Protein AF-A0A3A9GNP4-F1 (afdb_monomer_lite)

Foldseek 3Di:
DPPPFAEAAPPPDPVCCVRGPYYFHHVVVVGVVVVCCVPPND

Structure (mmCIF, N/CA/C/O backbone):
data_AF-A0A3A9GNP4-F1
#
_entry.id   AF-A0A3A9GNP4-F1
#
loop_
_atom_site.group_PDB
_atom_site.id
_atom_site.type_symbol
_atom_site.label_atom_id
_atom_site.label_alt_id
_atom_site.la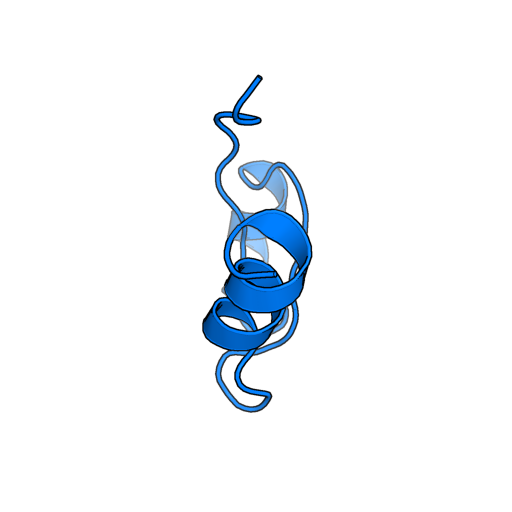bel_comp_id
_atom_site.label_asym_id
_atom_site.label_entity_id
_atom_site.label_seq_id
_atom_site.pdbx_PDB_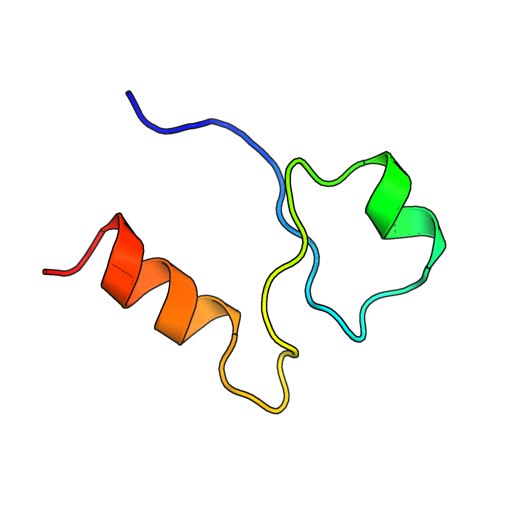ins_code
_atom_site.Cartn_x
_atom_site.Cartn_y
_atom_site.Cartn_z
_atom_site.occupancy
_atom_site.B_iso_or_equiv
_atom_site.auth_seq_id
_atom_site.auth_comp_id
_atom_site.auth_asym_id
_atom_site.auth_atom_id
_atom_site.pdbx_PDB_model_num
ATOM 1 N N . MET A 1 1 ? -3.307 13.682 14.192 1.00 43.91 1 MET A N 1
ATOM 2 C CA . MET A 1 1 ? -3.171 14.276 12.846 1.00 43.91 1 MET A CA 1
ATOM 3 C C . MET A 1 1 ? -3.283 13.149 11.844 1.00 43.91 1 MET A C 1
ATOM 5 O O . MET A 1 1 ? -2.575 12.166 12.008 1.00 43.91 1 MET A O 1
ATOM 9 N N . LEU A 1 2 ? -4.192 13.261 10.875 1.00 52.62 2 LEU A N 1
ATOM 10 C CA . LEU A 1 2 ? -4.225 12.364 9.722 1.00 52.62 2 LEU A CA 1
ATOM 11 C C . LEU A 1 2 ? -2.931 12.586 8.941 1.00 52.62 2 LEU A C 1
ATOM 13 O O . LEU A 1 2 ? -2.665 13.718 8.538 1.00 52.62 2 LEU A O 1
ATOM 17 N N . ASN A 1 3 ? -2.107 11.553 8.787 1.00 58.78 3 ASN A N 1
ATOM 18 C CA . ASN A 1 3 ? -0.930 11.641 7.934 1.00 58.78 3 ASN A CA 1
ATOM 19 C C . ASN A 1 3 ? -1.458 11.727 6.492 1.00 58.78 3 ASN A C 1
ATOM 21 O O . ASN A 1 3 ? -1.959 10.735 5.968 1.00 58.78 3 ASN A O 1
ATOM 25 N N . GLN A 1 4 ? -1.471 12.923 5.893 1.00 64.94 4 GLN A N 1
ATOM 26 C CA . GLN A 1 4 ? -1.968 13.151 4.528 1.00 64.94 4 GLN A CA 1
ATOM 27 C C . GLN A 1 4 ? -0.947 12.649 3.494 1.00 64.94 4 GLN A C 1
ATOM 29 O O . GLN A 1 4 ? -0.395 13.421 2.716 1.00 64.94 4 GLN A O 1
ATOM 34 N N . GLY A 1 5 ? -0.655 11.352 3.537 1.00 78.62 5 GLY A N 1
ATOM 35 C CA . GLY A 1 5 ? 0.244 10.668 2.618 1.00 78.62 5 GLY A CA 1
ATOM 36 C C . GLY A 1 5 ? -0.525 9.768 1.658 1.00 78.62 5 GLY A C 1
ATOM 37 O O . GLY A 1 5 ? -1.529 9.165 2.036 1.00 78.62 5 GLY A O 1
ATOM 38 N N . GLY A 1 6 ? -0.057 9.669 0.414 1.00 90.88 6 GLY A N 1
ATOM 39 C CA . GLY A 1 6 ? -0.486 8.609 -0.497 1.00 90.88 6 GLY A CA 1
ATOM 40 C C . GLY A 1 6 ? 0.187 7.290 -0.116 1.00 90.88 6 GLY A C 1
ATOM 41 O O . GLY A 1 6 ? 1.357 7.290 0.257 1.00 90.88 6 GLY A O 1
ATOM 42 N N . TYR A 1 7 ? -0.526 6.172 -0.212 1.00 94.62 7 TYR A N 1
ATOM 43 C CA . TYR A 1 7 ? 0.011 4.836 0.060 1.00 94.62 7 TYR A CA 1
ATOM 44 C C . TYR A 1 7 ? -0.090 3.995 -1.208 1.00 94.62 7 TYR A C 1
ATOM 46 O O . TYR A 1 7 ? -1.126 4.018 -1.873 1.00 94.62 7 TYR A O 1
ATOM 54 N N . ALA A 1 8 ? 0.969 3.259 -1.539 1.00 97.00 8 ALA A N 1
ATOM 55 C CA . ALA A 1 8 ? 0.959 2.315 -2.652 1.00 97.00 8 ALA A CA 1
ATOM 56 C C . ALA A 1 8 ? 0.822 0.887 -2.117 1.0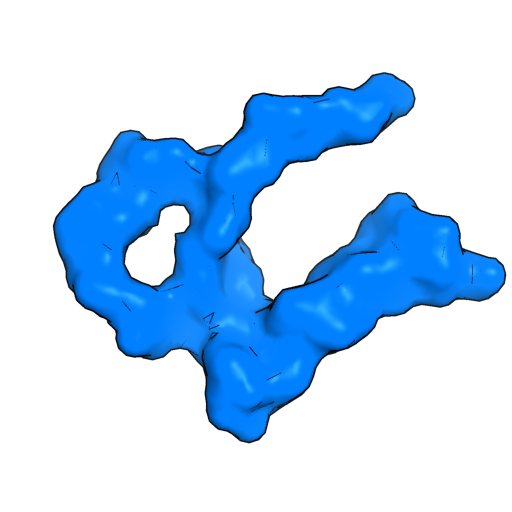0 97.00 8 ALA A C 1
ATOM 58 O O . ALA A 1 8 ? 1.417 0.542 -1.100 1.00 97.00 8 ALA A O 1
ATOM 59 N N . VAL A 1 9 ? 0.027 0.058 -2.791 1.00 97.06 9 VAL A N 1
ATOM 60 C CA . VAL A 1 9 ? -0.033 -1.383 -2.504 1.00 97.06 9 VAL A CA 1
ATOM 61 C C . VAL A 1 9 ? 1.240 -2.064 -3.014 1.00 97.06 9 VAL A C 1
ATOM 63 O O . VAL A 1 9 ? 1.821 -1.617 -3.998 1.00 97.06 9 VAL A O 1
ATOM 66 N N . SER A 1 10 ? 1.682 -3.140 -2.366 1.00 97.50 10 SER A N 1
ATOM 67 C CA . SER A 1 10 ? 2.973 -3.792 -2.654 1.00 97.50 10 SER A CA 1
ATOM 68 C C . SER A 1 10 ? 3.091 -4.399 -4.053 1.00 97.50 10 SER A C 1
ATOM 70 O O . SER A 1 10 ? 4.195 -4.660 -4.515 1.00 97.50 10 SER A O 1
ATOM 72 N N . ASN A 1 11 ? 1.970 -4.617 -4.737 1.00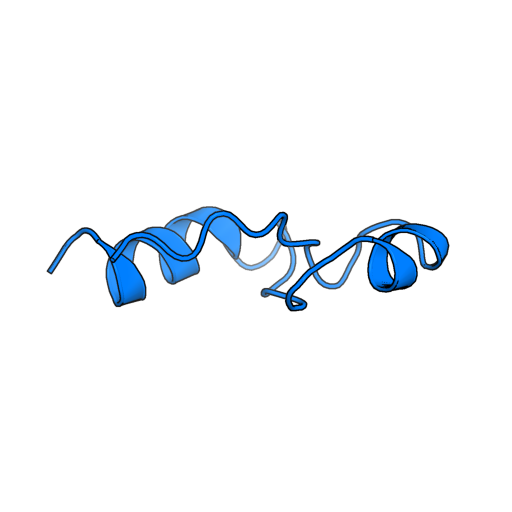 97.38 11 ASN A N 1
ATOM 73 C CA . ASN A 1 11 ? 1.920 -5.067 -6.127 1.00 97.38 11 ASN A CA 1
ATOM 74 C C . ASN A 1 11 ? 1.560 -3.943 -7.115 1.00 97.38 11 ASN A C 1
ATOM 76 O O . ASN A 1 11 ? 1.189 -4.216 -8.257 1.00 97.38 11 ASN A O 1
ATOM 80 N N . ALA A 1 12 ? 1.626 -2.684 -6.679 1.00 97.00 12 ALA A N 1
ATOM 81 C CA . ALA A 1 12 ? 1.505 -1.533 -7.559 1.00 97.00 12 ALA A CA 1
ATOM 82 C C . ALA A 1 12 ? 2.711 -1.441 -8.510 1.00 97.00 12 ALA A C 1
ATOM 84 O O . ALA A 1 12 ? 3.740 -2.084 -8.316 1.00 97.00 12 ALA A O 1
ATOM 85 N N . HIS A 1 13 ? 2.583 -0.612 -9.546 1.00 97.50 13 HIS A N 1
ATOM 86 C CA . HIS A 1 13 ? 3.693 -0.332 -10.454 1.00 97.50 13 HIS A CA 1
ATOM 87 C C . HIS A 1 13 ? 4.886 0.257 -9.680 1.00 97.50 13 HIS A C 1
ATOM 89 O O . HIS A 1 13 ? 4.695 1.190 -8.903 1.00 97.50 13 HIS A O 1
ATOM 95 N N . GLU A 1 14 ? 6.101 -0.238 -9.929 1.00 94.56 14 GLU A N 1
ATOM 96 C CA . GLU A 1 14 ? 7.320 0.094 -9.163 1.00 94.56 14 GLU A CA 1
ATOM 97 C C . GLU A 1 14 ? 7.601 1.604 -9.063 1.00 94.56 14 GLU A C 1
ATOM 99 O O . GLU A 1 14 ? 8.020 2.119 -8.029 1.00 94.56 14 GLU A O 1
ATOM 104 N N . ASP A 1 15 ? 7.282 2.362 -10.112 1.00 96.25 15 ASP A N 1
ATOM 105 C CA . ASP A 1 15 ? 7.437 3.819 -10.102 1.00 96.25 15 ASP A CA 1
ATOM 106 C C . ASP A 1 15 ? 6.567 4.544 -9.063 1.00 96.25 15 ASP A C 1
ATOM 108 O O . ASP A 1 15 ? 6.888 5.672 -8.683 1.00 96.25 15 ASP A O 1
ATOM 112 N N . LEU A 1 16 ? 5.491 3.920 -8.574 1.00 93.38 16 LEU A N 1
ATOM 113 C CA . LEU A 1 16 ? 4.605 4.511 -7.572 1.00 93.38 16 LEU A CA 1
ATOM 114 C C . LEU A 1 16 ? 5.238 4.570 -6.178 1.00 93.38 16 LEU A C 1
ATOM 116 O O . LEU A 1 16 ? 4.845 5.426 -5.385 1.00 93.38 16 LEU A O 1
ATOM 120 N N . GLU A 1 17 ? 6.257 3.752 -5.894 1.00 91.50 17 GLU A N 1
ATOM 121 C CA . GLU A 1 17 ? 6.970 3.780 -4.609 1.00 91.50 17 GLU A CA 1
ATOM 122 C C . GLU A 1 17 ? 7.597 5.152 -4.330 1.00 91.50 17 GLU A C 1
ATOM 124 O O . GLU A 1 17 ? 7.604 5.620 -3.195 1.00 91.50 17 GLU A O 1
ATOM 129 N N . LYS A 1 18 ? 8.047 5.848 -5.383 1.00 94.25 18 LYS A N 1
ATOM 130 C CA . LYS A 1 18 ? 8.683 7.175 -5.299 1.00 94.25 18 LYS A CA 1
ATOM 131 C C . LYS A 1 18 ? 7.723 8.275 -4.838 1.00 94.25 18 LYS A C 1
ATOM 133 O O . LYS A 1 18 ? 8.170 9.317 -4.363 1.00 94.25 18 LYS A O 1
ATOM 138 N N . TYR A 1 19 ? 6.421 8.062 -5.014 1.00 92.69 19 TYR A N 1
ATOM 139 C CA . TYR A 1 19 ? 5.373 9.026 -4.677 1.00 92.69 19 TYR A CA 1
ATOM 140 C C . TYR A 1 19 ? 4.620 8.653 -3.394 1.00 92.69 19 TYR A C 1
ATOM 142 O O . TYR A 1 19 ? 3.896 9.485 -2.843 1.00 92.69 19 TYR A O 1
ATOM 150 N N . ALA A 1 20 ? 4.771 7.415 -2.918 1.00 94.25 20 ALA A N 1
ATOM 151 C CA . ALA A 1 20 ? 4.075 6.911 -1.748 1.00 94.25 20 ALA A CA 1
ATOM 152 C C . ALA A 1 20 ? 4.817 7.268 -0.453 1.00 94.25 20 ALA A C 1
ATOM 154 O O . ALA A 1 20 ? 6.035 7.172 -0.346 1.00 94.25 20 ALA A O 1
ATOM 155 N N . SER A 1 21 ? 4.064 7.642 0.576 1.00 93.81 21 SER A N 1
ATOM 156 C CA . SER A 1 21 ? 4.582 7.842 1.932 1.00 93.81 21 SER A CA 1
ATOM 157 C C . SER A 1 21 ? 4.936 6.524 2.622 1.00 93.81 21 SER A C 1
ATOM 159 O O . SER A 1 21 ? 5.781 6.511 3.512 1.00 93.81 21 SER A O 1
ATOM 161 N N . ALA A 1 22 ? 4.282 5.428 2.234 1.00 93.50 22 ALA A N 1
ATOM 162 C CA . ALA A 1 22 ? 4.637 4.070 2.622 1.00 93.50 22 ALA A CA 1
ATOM 163 C C . ALA A 1 22 ? 4.008 3.056 1.658 1.00 93.50 22 ALA A C 1
ATOM 165 O O . ALA A 1 22 ? 3.015 3.349 0.981 1.00 93.50 22 ALA A O 1
ATOM 166 N N . ILE A 1 23 ? 4.572 1.850 1.656 1.00 95.69 23 ILE A N 1
ATOM 167 C CA . ILE A 1 23 ? 4.010 0.691 0.966 1.00 95.69 23 ILE A CA 1
ATOM 168 C C . ILE A 1 23 ? 3.136 -0.091 1.944 1.00 95.69 23 ILE A C 1
ATOM 170 O O . ILE A 1 23 ? 3.545 -0.365 3.073 1.00 95.69 23 ILE A O 1
ATOM 174 N N . ILE A 1 24 ? 1.926 -0.429 1.513 1.00 96.38 24 ILE A N 1
ATOM 175 C CA . ILE A 1 24 ? 0.987 -1.291 2.235 1.00 96.38 24 ILE A CA 1
ATOM 176 C C . ILE A 1 24 ? 0.874 -2.640 1.520 1.00 96.38 24 ILE A C 1
ATOM 178 O O . ILE A 1 24 ? 1.395 -2.813 0.421 1.00 96.38 24 ILE A O 1
ATOM 182 N N . LEU A 1 25 ? 0.198 -3.607 2.141 1.00 97.88 25 LEU A N 1
ATOM 183 C CA . LEU A 1 25 ? -0.004 -4.931 1.545 1.00 97.88 25 LEU A CA 1
ATOM 184 C C . LEU A 1 25 ? -0.708 -4.850 0.181 1.00 97.88 25 LEU A C 1
ATOM 186 O O . LEU A 1 25 ? -1.361 -3.855 -0.150 1.00 97.88 25 LEU A O 1
ATOM 190 N N . SER A 1 26 ? -0.587 -5.924 -0.595 1.00 98.00 26 SER A N 1
ATOM 191 C CA . SER A 1 26 ? -1.201 -6.027 -1.916 1.00 98.00 26 SER A CA 1
ATOM 192 C C . SER A 1 26 ? -2.726 -5.912 -1.829 1.00 98.00 26 SER A C 1
ATOM 194 O O . SER A 1 26 ? -3.342 -6.236 -0.807 1.00 98.00 26 SER A O 1
ATOM 196 N N . ASN A 1 27 ? -3.368 -5.503 -2.927 1.00 96.25 27 ASN A N 1
ATOM 197 C CA . ASN A 1 27 ? -4.820 -5.644 -3.041 1.00 96.25 27 ASN A CA 1
ATOM 198 C C . 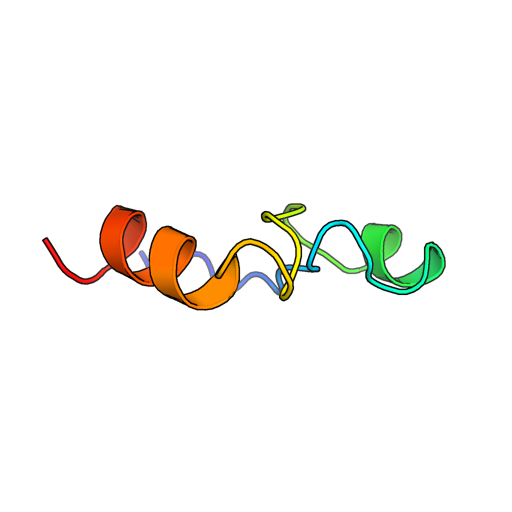ASN A 1 27 ? -5.278 -7.113 -2.945 1.00 96.25 27 ASN A C 1
ATOM 200 O O . ASN A 1 27 ? -6.395 -7.344 -2.496 1.00 96.25 27 ASN A O 1
ATOM 204 N N . ASP A 1 28 ? -4.432 -8.083 -3.305 1.00 98.06 28 ASP A N 1
ATOM 205 C CA . ASP A 1 28 ? -4.732 -9.517 -3.181 1.00 98.06 28 ASP A CA 1
ATOM 206 C C . ASP A 1 28 ? -4.715 -9.984 -1.711 1.00 98.06 28 ASP A C 1
ATOM 208 O O . ASP A 1 28 ? -5.219 -11.054 -1.379 1.00 98.06 28 ASP A O 1
ATOM 212 N N . GLU A 1 29 ? -4.168 -9.160 -0.812 1.00 96.94 29 GLU A N 1
ATOM 213 C CA . GLU A 1 29 ? -4.061 -9.408 0.629 1.00 96.94 29 GLU A CA 1
ATOM 214 C C . GLU A 1 29 ? -4.988 -8.501 1.460 1.00 96.94 29 GLU A C 1
ATOM 216 O O . GLU A 1 29 ? -4.790 -8.334 2.668 1.00 96.94 29 GLU A O 1
ATOM 221 N N . ASP A 1 30 ? -5.994 -7.889 0.829 1.00 97.50 30 ASP A N 1
ATOM 222 C CA . ASP A 1 30 ? -6.888 -6.892 1.435 1.00 97.50 30 ASP A CA 1
ATOM 223 C C . ASP A 1 30 ? -6.148 -5.674 2.023 1.00 97.50 30 ASP A C 1
ATOM 225 O O . ASP A 1 30 ? -6.588 -5.082 3.017 1.00 97.50 30 ASP A O 1
ATOM 229 N N . GLY A 1 31 ? -5.009 -5.283 1.440 1.00 96.12 31 GLY A N 1
ATOM 230 C CA . GLY A 1 31 ? -4.087 -4.336 2.068 1.00 96.12 31 GLY A CA 1
ATOM 231 C C . GLY A 1 31 ? -4.696 -2.991 2.452 1.00 96.12 31 GLY A C 1
ATOM 232 O O . GLY A 1 31 ? -4.430 -2.489 3.543 1.00 96.12 31 GLY A O 1
ATOM 233 N N . VAL A 1 32 ? -5.597 -2.452 1.628 1.00 94.31 32 VAL A N 1
ATOM 234 C CA . VAL A 1 32 ? -6.314 -1.204 1.941 1.00 94.31 32 VAL A CA 1
ATOM 235 C C . VAL A 1 32 ? -7.225 -1.372 3.161 1.00 94.31 32 VAL A C 1
ATOM 237 O O . VAL A 1 32 ? -7.205 -0.543 4.069 1.00 94.31 32 VAL A O 1
ATOM 240 N N . VAL A 1 33 ? -8.013 -2.450 3.223 1.00 95.69 33 VAL A N 1
ATOM 241 C CA . VAL A 1 33 ? -8.969 -2.681 4.320 1.00 95.69 33 VAL A CA 1
ATOM 242 C C . VAL A 1 33 ? -8.240 -2.925 5.638 1.00 95.69 33 VAL A C 1
ATOM 244 O O . VAL A 1 33 ? -8.651 -2.398 6.673 1.00 95.69 33 VAL A O 1
ATOM 247 N N . ARG A 1 34 ? -7.153 -3.706 5.618 1.00 94.94 34 ARG A N 1
ATOM 248 C CA . ARG A 1 34 ? -6.334 -3.964 6.813 1.00 94.94 34 ARG A CA 1
ATOM 249 C C . ARG A 1 34 ? -5.700 -2.684 7.333 1.00 94.94 34 ARG A C 1
ATOM 251 O O . ARG A 1 34 ? -5.844 -2.374 8.513 1.00 94.94 34 ARG A O 1
ATOM 258 N N . TRP A 1 35 ? -5.114 -1.895 6.435 1.00 93.69 35 TRP A N 1
ATOM 259 C CA . TRP A 1 35 ? -4.527 -0.614 6.796 1.00 93.69 35 TRP A CA 1
ATOM 260 C C . TRP A 1 35 ? -5.566 0.337 7.413 1.00 93.69 35 TRP A C 1
ATOM 262 O O . TRP A 1 35 ? -5.306 0.956 8.445 1.00 93.69 35 TRP A O 1
ATOM 272 N N . LEU A 1 36 ? -6.783 0.400 6.861 1.00 93.12 36 LEU A N 1
ATOM 273 C CA . LEU A 1 36 ? -7.872 1.203 7.428 1.00 93.12 36 LEU A CA 1
ATOM 274 C C . LEU A 1 36 ? -8.301 0.735 8.832 1.00 93.12 36 LEU A C 1
ATOM 276 O O . LEU A 1 36 ? -8.551 1.573 9.700 1.00 93.12 36 LEU A O 1
ATOM 280 N N . LYS A 1 37 ? -8.376 -0.578 9.084 1.00 94.38 37 LYS A N 1
ATOM 281 C CA . LYS A 1 37 ? -8.699 -1.133 10.414 1.00 94.38 37 LYS A CA 1
ATOM 282 C C . LYS A 1 37 ? -7.644 -0.771 11.461 1.00 94.38 37 LYS A C 1
ATOM 284 O O . LYS A 1 37 ? -7.982 -0.351 12.559 1.00 94.38 37 LYS A O 1
ATOM 289 N N . GLU A 1 38 ? -6.367 -0.876 11.115 1.00 90.50 38 GLU A N 1
ATOM 290 C CA . GLU A 1 38 ? -5.269 -0.576 12.042 1.00 90.50 38 GLU A CA 1
ATOM 291 C C . GLU A 1 38 ? -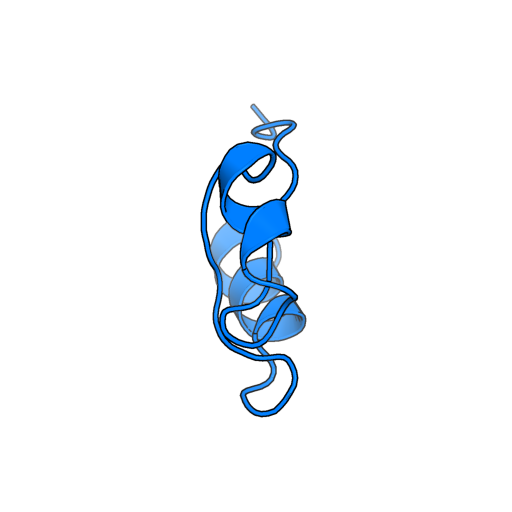5.159 0.919 12.380 1.00 90.50 38 GLU A C 1
ATOM 293 O O . GLU A 1 38 ? -4.814 1.278 13.508 1.00 90.50 38 GLU A O 1
ATOM 298 N N . ASN A 1 39 ? -5.464 1.791 11.412 1.00 88.12 39 ASN A N 1
ATOM 299 C CA . ASN A 1 39 ? -5.213 3.229 11.527 1.00 88.12 39 ASN A CA 1
ATOM 300 C C . ASN A 1 39 ? -6.455 4.062 11.888 1.00 88.12 39 ASN A C 1
ATOM 302 O O . ASN A 1 39 ? -6.300 5.143 12.458 1.00 88.12 39 ASN A O 1
ATOM 306 N N . TYR A 1 40 ? -7.671 3.587 11.588 1.00 85.62 40 TYR A N 1
ATOM 307 C CA . TYR A 1 40 ? -8.903 4.383 11.727 1.00 85.62 40 TYR A CA 1
ATOM 308 C C . TYR A 1 40 ? -10.053 3.679 12.427 1.00 85.62 40 TYR A C 1
ATOM 310 O O . TYR A 1 40 ? -10.715 4.288 13.267 1.00 85.62 40 TYR A O 1
ATOM 318 N N . TYR A 1 41 ? -10.311 2.424 12.076 1.00 78.62 41 TYR A N 1
ATOM 319 C CA . TYR A 1 41 ? -11.455 1.680 12.593 1.00 78.62 41 TYR A CA 1
ATOM 320 C C . TYR A 1 41 ? -10.993 0.708 13.679 1.00 78.62 41 TYR A C 1
ATOM 322 O O . TYR A 1 41 ? -10.816 -0.479 13.411 1.00 78.62 41 TYR A O 1
ATOM 330 N N . LYS A 1 42 ? -10.777 1.242 14.887 1.00 60.41 42 LYS A N 1
ATOM 331 C CA . LYS A 1 42 ? -10.611 0.433 16.103 1.00 60.41 42 LYS A CA 1
ATOM 332 C C . LYS A 1 42 ? -11.949 -0.069 16.623 1.00 60.41 42 LYS A C 1
ATOM 334 O O . LYS A 1 42 ? -12.899 0.744 16.653 1.00 60.41 42 LYS A O 1
#

pLDDT: mean 89.39, std 13.19, range [43.91, 98.06]

Sequence (42 aa):
MLNQGGYAVSNAHEDLEKYASAIILSNDEDGVVRWLKENYYK

Radius of gyration: 10.53 Å; chains: 1; bounding box: 20×24×27 Å

Secondary structure (DSSP, 8-state):
------EEETTS-GGGGGT-SEEE--GGGTHHHHHHHHHT--